Protein AF-X1H510-F1 (afdb_monomer_lite)

Foldseek 3Di:
DDDDALLVDQEAEEEDADPCLVVCLVRRCPPPVRAYEYEYEQVCQVVCVVCCVVVSHVYYQYPLVSVQVVCVVVVHHDDSVVVVVVVVVVVVVVVVVVVVVVVCCVPPVVD

Organism: NCBI:txid412755

Radius of gyration: 20.8 Å; chains: 1; bounding box: 57×29×58 Å

Structure (mmCIF, N/CA/C/O backbone):
data_AF-X1H510-F1
#
_entry.id   AF-X1H510-F1
#
loop_
_atom_site.group_PDB
_atom_site.id
_atom_site.type_symbol
_atom_site.label_atom_id
_atom_site.label_alt_id
_atom_site.label_comp_id
_atom_site.label_asym_id
_atom_site.label_entity_id
_atom_site.label_seq_id
_atom_site.pdbx_PDB_ins_code
_atom_site.Cartn_x
_atom_site.Cartn_y
_atom_site.Cartn_z
_atom_site.occupancy
_atom_site.B_iso_or_equiv
_atom_site.auth_seq_id
_atom_site.auth_comp_id
_atom_site.auth_asym_id
_atom_site.auth_atom_id
_atom_site.pdbx_PDB_model_num
ATOM 1 N N . MET A 1 1 ? -27.495 2.738 19.328 1.00 53.94 1 MET A N 1
ATOM 2 C CA . MET A 1 1 ? -26.050 2.505 19.510 1.00 53.94 1 MET A CA 1
ATOM 3 C C . MET A 1 1 ? -25.424 3.866 19.775 1.00 53.94 1 MET A C 1
ATOM 5 O O . MET A 1 1 ? -25.567 4.733 18.924 1.00 53.94 1 MET A O 1
ATOM 9 N N . LYS A 1 2 ? -24.919 4.124 20.987 1.00 60.75 2 LYS A N 1
ATOM 10 C CA . LYS A 1 2 ? -24.233 5.382 21.322 1.00 60.75 2 LYS A CA 1
ATOM 11 C C . LYS A 1 2 ? -22.744 5.065 21.372 1.00 60.75 2 LYS A C 1
ATOM 13 O O . LYS A 1 2 ? -22.368 4.234 22.185 1.00 60.75 2 LYS A O 1
ATOM 18 N N . PHE A 1 3 ? -21.969 5.685 20.493 1.00 73.12 3 PHE A N 1
ATOM 19 C CA . PHE A 1 3 ? -20.511 5.680 20.557 1.00 73.12 3 PHE A CA 1
ATOM 20 C C . PHE A 1 3 ? -20.093 6.868 21.424 1.00 73.12 3 PHE A C 1
ATOM 22 O O . PHE A 1 3 ? -20.588 7.978 21.206 1.00 73.12 3 PHE A O 1
ATOM 29 N N . LEU A 1 4 ? -19.276 6.619 22.439 1.00 75.88 4 LEU A N 1
ATOM 30 C CA . LEU A 1 4 ? -18.820 7.604 23.414 1.00 75.88 4 LEU A CA 1
ATOM 31 C C . LEU A 1 4 ? -17.374 8.017 23.131 1.00 75.88 4 LEU A C 1
ATOM 33 O O . LEU A 1 4 ? -17.085 9.213 23.136 1.00 75.88 4 LEU A O 1
ATOM 37 N N . ASP A 1 5 ? -16.496 7.054 22.844 1.00 83.25 5 ASP A N 1
ATOM 38 C CA . ASP A 1 5 ? -15.088 7.298 22.519 1.00 83.25 5 ASP A CA 1
ATOM 39 C C . ASP A 1 5 ? -14.492 6.215 21.600 1.00 83.25 5 ASP A C 1
ATOM 41 O O . ASP A 1 5 ? -15.210 5.373 21.057 1.00 83.25 5 ASP A O 1
ATOM 45 N N . ALA A 1 6 ? -13.178 6.274 21.349 1.00 81.62 6 ALA A N 1
ATOM 46 C CA . ALA A 1 6 ? -12.538 5.393 20.378 1.00 81.62 6 ALA A CA 1
ATOM 47 C C . ALA A 1 6 ? -12.363 3.937 20.856 1.00 81.62 6 ALA A C 1
ATOM 49 O O . ALA A 1 6 ? -12.081 3.077 20.021 1.00 81.62 6 ALA A O 1
ATOM 50 N N . ASN A 1 7 ? -12.557 3.634 22.150 1.00 84.12 7 ASN A N 1
ATOM 51 C CA . ASN A 1 7 ? -12.539 2.252 22.654 1.00 84.12 7 ASN A CA 1
ATOM 52 C C . ASN A 1 7 ? -13.755 1.450 22.187 1.00 84.12 7 ASN A C 1
ATOM 54 O O . ASN A 1 7 ? -13.721 0.220 22.178 1.00 84.12 7 ASN A O 1
ATOM 58 N N . ASP A 1 8 ? -14.837 2.132 21.804 1.00 88.00 8 ASP A N 1
ATOM 59 C CA . ASP A 1 8 ? -16.041 1.470 21.305 1.00 88.00 8 ASP A CA 1
ATOM 60 C C . ASP A 1 8 ? -15.822 0.834 19.919 1.00 88.00 8 ASP A C 1
ATOM 62 O O . ASP A 1 8 ? -16.648 0.041 19.457 1.00 88.00 8 ASP A O 1
ATOM 66 N N . PHE A 1 9 ? -14.717 1.168 19.243 1.00 88.56 9 PHE A N 1
ATOM 67 C CA . PHE A 1 9 ? -14.332 0.592 17.961 1.00 88.56 9 PHE A CA 1
ATOM 68 C C . PHE A 1 9 ? -13.207 -0.420 18.150 1.00 88.56 9 PHE A C 1
ATOM 70 O O . PHE A 1 9 ? -12.190 -0.132 18.769 1.00 88.56 9 PHE A O 1
ATOM 77 N N . THR A 1 10 ? -13.353 -1.600 17.547 1.00 90.25 10 THR A N 1
ATOM 78 C CA . THR A 1 10 ? -12.268 -2.591 17.507 1.00 90.25 10 THR A CA 1
ATOM 79 C C . THR A 1 10 ? -11.136 -2.136 16.588 1.00 90.25 10 THR A C 1
ATOM 81 O O . THR A 1 10 ? -9.970 -2.309 16.918 1.00 90.25 10 THR A O 1
ATOM 84 N N . ILE A 1 11 ? -11.484 -1.562 15.431 1.00 92.25 11 ILE A N 1
ATOM 85 C CA . ILE A 1 11 ? -10.543 -1.150 14.386 1.00 92.25 11 ILE A CA 1
ATOM 86 C C . ILE A 1 11 ? -11.040 0.150 13.746 1.00 92.25 11 ILE A C 1
ATOM 88 O O . ILE A 1 11 ? -12.238 0.306 13.496 1.00 92.25 11 ILE A O 1
ATOM 92 N N . VAL A 1 12 ? -10.108 1.040 13.407 1.00 93.06 12 VAL A N 1
ATOM 93 C CA . VAL A 1 12 ? -10.333 2.217 12.563 1.00 93.06 12 VAL A CA 1
ATOM 94 C C . VAL A 1 12 ? -9.619 2.027 11.225 1.00 93.06 12 VAL A C 1
ATOM 96 O O . VAL A 1 12 ? -8.405 1.830 11.172 1.00 93.06 12 VAL A O 1
ATOM 99 N N . LEU A 1 13 ? -10.377 2.108 10.130 1.00 92.88 13 LEU A N 1
ATOM 100 C CA . LEU A 1 13 ? -9.844 2.118 8.768 1.00 92.88 13 LEU A CA 1
ATOM 101 C C . LEU A 1 13 ? -10.059 3.507 8.169 1.00 92.88 13 LEU A C 1
ATOM 103 O O . LEU A 1 13 ? -11.199 3.895 7.915 1.00 92.88 13 LEU A O 1
ATOM 107 N N . ASP A 1 14 ? -8.976 4.245 7.945 1.00 92.25 14 ASP A N 1
ATOM 108 C CA . ASP A 1 14 ? -9.032 5.581 7.349 1.00 92.25 14 ASP A CA 1
ATOM 109 C C . ASP A 1 14 ? -8.680 5.531 5.865 1.00 92.25 14 ASP A C 1
ATOM 111 O O . ASP A 1 14 ? -7.608 5.050 5.507 1.00 92.25 14 ASP A O 1
ATOM 115 N N . PHE A 1 15 ? -9.555 6.052 5.004 1.00 91.88 15 PHE A N 1
ATOM 116 C CA . PHE A 1 15 ? -9.308 6.155 3.567 1.00 91.88 15 PHE A CA 1
ATOM 117 C C . PHE A 1 15 ? -9.224 7.620 3.159 1.00 91.88 15 PHE A C 1
ATOM 119 O O . PHE A 1 15 ? -10.239 8.315 3.114 1.00 91.88 15 PHE A O 1
ATOM 126 N N . THR A 1 16 ? -8.025 8.088 2.814 1.00 89.44 16 THR A N 1
ATO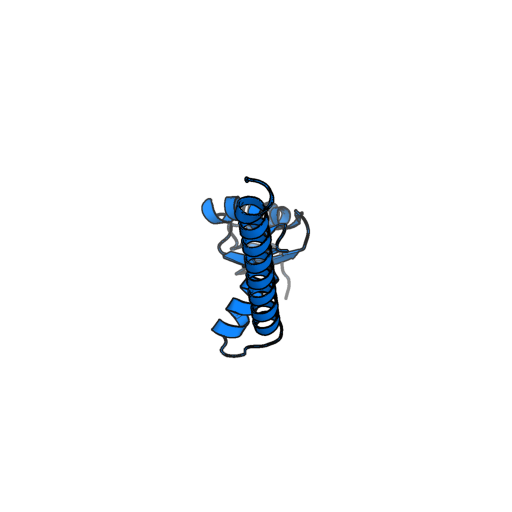M 127 C CA . THR A 1 16 ? -7.813 9.497 2.468 1.00 89.44 16 THR A CA 1
ATOM 128 C C . THR A 1 16 ? -6.693 9.704 1.449 1.00 89.44 16 THR A C 1
ATOM 130 O O . THR A 1 16 ? -5.815 8.867 1.231 1.00 89.44 16 THR A O 1
ATOM 133 N N . ALA A 1 17 ? -6.741 10.860 0.792 1.00 84.75 17 ALA A N 1
ATOM 134 C CA . ALA A 1 17 ? -5.706 11.346 -0.111 1.00 84.75 17 ALA A CA 1
ATOM 135 C C . ALA A 1 17 ? -4.767 12.378 0.543 1.00 84.75 17 ALA A C 1
ATOM 137 O O . ALA A 1 17 ? -3.846 12.859 -0.119 1.00 84.75 17 ALA A O 1
ATOM 138 N N . SER A 1 18 ? -5.000 12.741 1.807 1.00 77.94 18 SER A N 1
ATOM 139 C CA . SER A 1 18 ? -4.309 13.817 2.527 1.00 77.94 18 SER A CA 1
ATOM 140 C C . SER A 1 18 ? -3.444 13.287 3.682 1.00 77.94 18 SER A C 1
ATOM 142 O O . SER A 1 18 ? -3.290 12.085 3.873 1.00 77.94 18 SER A O 1
ATOM 144 N N . ALA A 1 19 ? -2.830 14.200 4.443 1.00 68.44 19 ALA A N 1
ATOM 145 C CA . ALA A 1 19 ? -2.115 13.868 5.679 1.00 68.44 19 ALA A CA 1
ATOM 146 C C . ALA A 1 19 ? -3.058 13.599 6.872 1.00 68.44 19 ALA A C 1
ATOM 148 O O . ALA A 1 19 ? -2.581 13.334 7.976 1.00 68.44 19 ALA A O 1
ATOM 149 N N . ASP A 1 20 ? -4.378 13.645 6.657 1.00 79.19 20 ASP A N 1
ATOM 150 C CA . ASP A 1 20 ? -5.377 13.544 7.724 1.00 79.19 20 ASP A CA 1
ATOM 151 C C . ASP A 1 20 ? -5.378 12.171 8.407 1.00 79.19 20 ASP A C 1
ATOM 153 O O . ASP A 1 20 ? -5.887 12.047 9.509 1.00 79.19 20 ASP A O 1
ATOM 157 N N . SER A 1 21 ? -4.717 11.155 7.855 1.00 81.44 21 SER A N 1
ATOM 158 C CA . SER A 1 21 ? -4.551 9.854 8.519 1.00 81.44 21 SER A CA 1
ATOM 159 C C . SER A 1 21 ? -3.839 9.948 9.866 1.00 81.44 21 SER A C 1
ATOM 161 O O . SER A 1 21 ? -4.115 9.171 10.780 1.00 81.44 21 SER A O 1
ATOM 163 N N . GLN A 1 22 ? -2.971 10.949 10.045 1.00 86.44 22 GLN A N 1
ATOM 164 C CA . GLN A 1 22 ? -2.334 11.214 11.339 1.00 86.44 22 GLN A CA 1
ATOM 165 C C . GLN A 1 22 ? -3.343 11.658 12.407 1.00 86.44 22 GLN A C 1
ATOM 167 O O . GLN A 1 22 ? -3.098 11.476 13.599 1.00 86.44 22 GLN A O 1
ATOM 172 N N . PHE A 1 23 ? -4.493 12.207 12.005 1.00 89.81 23 PHE A N 1
ATOM 173 C CA . PHE A 1 23 ? -5.566 12.556 12.929 1.00 89.81 23 PHE A CA 1
ATOM 174 C C . PHE A 1 23 ? -6.033 11.329 13.714 1.00 89.81 23 PHE A C 1
ATOM 176 O O . PHE A 1 23 ? -6.137 11.391 14.936 1.00 89.81 23 PHE A O 1
ATOM 183 N N . TRP A 1 24 ? -6.230 10.191 13.043 1.00 91.00 24 TRP A N 1
ATOM 184 C CA . TRP A 1 24 ? -6.670 8.956 13.695 1.00 91.00 24 TRP A CA 1
ATOM 185 C C . TRP A 1 24 ? -5.600 8.335 14.590 1.00 91.00 24 TRP A C 1
ATOM 187 O O . TRP A 1 24 ? -5.936 7.724 15.604 1.00 91.00 24 TRP A O 1
ATOM 197 N N . LEU A 1 25 ? -4.318 8.571 14.302 1.00 91.00 25 LEU A N 1
ATOM 198 C CA . LEU A 1 25 ? -3.254 8.233 15.247 1.00 91.00 25 LEU A CA 1
ATOM 199 C C . LEU A 1 25 ? -3.372 9.040 16.538 1.00 91.00 25 LEU A C 1
ATOM 201 O O . LEU A 1 25 ? -3.263 8.477 17.620 1.00 91.00 25 LEU A O 1
ATOM 205 N N . ASN A 1 26 ? -3.637 10.340 16.438 1.00 91.06 26 ASN A N 1
ATOM 206 C CA . ASN A 1 26 ? -3.763 11.198 17.614 1.00 91.06 26 ASN A CA 1
ATOM 207 C C . ASN A 1 26 ? -5.084 10.994 18.366 1.00 91.06 26 ASN A C 1
ATOM 209 O O . ASN A 1 26 ? -5.124 11.189 19.575 1.00 91.06 26 ASN A O 1
ATOM 213 N N . GLN A 1 27 ? -6.158 10.624 17.667 1.00 90.12 27 GLN A N 1
ATOM 214 C CA . GLN A 1 27 ? -7.505 10.572 18.235 1.00 90.12 27 GLN A CA 1
ATOM 215 C C . GLN A 1 27 ? -7.932 9.172 18.696 1.00 90.12 27 GLN A C 1
ATOM 217 O O . GLN A 1 27 ? -8.740 9.066 19.617 1.00 90.12 27 GLN A O 1
ATOM 222 N N . ALA A 1 28 ? -7.412 8.112 18.070 1.00 91.75 28 ALA A N 1
ATOM 223 C CA . ALA A 1 28 ? -7.751 6.728 18.395 1.00 91.75 28 ALA A CA 1
ATOM 224 C C . ALA A 1 28 ? -6.544 5.976 18.973 1.00 91.75 28 ALA A C 1
ATOM 226 O O . ALA A 1 28 ? -6.595 5.523 20.114 1.00 91.75 28 ALA A O 1
ATOM 227 N N . TYR A 1 29 ? -5.429 5.910 18.241 1.00 93.12 29 TYR A N 1
ATOM 228 C CA . TYR A 1 29 ? -4.278 5.104 18.665 1.00 93.12 29 TYR A CA 1
ATOM 229 C C . TYR A 1 29 ? -3.583 5.651 19.924 1.00 93.12 29 TYR A C 1
ATOM 231 O O . TYR A 1 29 ? -3.419 4.934 20.903 1.00 93.12 29 TYR A O 1
ATOM 239 N N . ALA A 1 30 ? -3.182 6.922 19.940 1.00 92.75 30 ALA A N 1
ATOM 240 C CA . ALA A 1 30 ? -2.421 7.501 21.048 1.00 92.75 30 ALA A CA 1
ATOM 241 C C . ALA A 1 30 ? -3.181 7.527 22.397 1.00 92.75 30 ALA A C 1
ATOM 243 O O . ALA A 1 30 ? -2.582 7.152 23.405 1.00 92.75 30 ALA A O 1
ATOM 244 N N . PRO A 1 31 ? -4.461 7.949 22.461 1.00 92.19 31 PRO A N 1
ATOM 245 C CA . PRO A 1 31 ? -5.207 7.996 23.721 1.00 92.19 31 PRO A CA 1
ATOM 246 C C . PRO A 1 31 ? -5.784 6.647 24.161 1.00 92.19 31 PRO A C 1
ATOM 248 O O . PRO A 1 31 ? -5.912 6.424 25.364 1.00 92.19 31 PRO A O 1
ATOM 251 N N . TYR A 1 32 ? -6.145 5.767 23.221 1.00 91.75 32 TYR A N 1
ATOM 252 C CA . TYR A 1 32 ? -6.931 4.563 23.523 1.00 91.75 32 TYR A CA 1
ATOM 253 C C . TYR A 1 32 ? -6.252 3.252 23.117 1.00 91.75 32 TYR A C 1
ATOM 255 O O . TYR A 1 32 ? -6.683 2.182 23.530 1.00 91.75 32 TYR A O 1
ATOM 263 N N . GLY A 1 33 ? -5.180 3.305 22.326 1.00 91.12 33 GLY A N 1
ATOM 264 C CA . GLY A 1 33 ? -4.536 2.110 21.784 1.00 91.12 33 GLY A CA 1
ATOM 265 C C . GLY A 1 33 ? -5.382 1.381 20.738 1.00 91.12 33 GLY A C 1
ATOM 266 O O . GLY A 1 33 ? -5.043 0.258 20.374 1.00 91.12 33 GLY A O 1
ATOM 267 N N . THR A 1 34 ? -6.472 1.989 20.256 1.00 93.50 34 THR A N 1
ATOM 268 C CA . THR A 1 34 ? -7.335 1.400 19.227 1.00 93.50 34 THR A CA 1
ATOM 269 C C . THR A 1 34 ? -6.532 1.138 17.955 1.00 93.50 34 THR A C 1
ATOM 271 O O . THR A 1 34 ? -5.770 1.999 17.509 1.00 93.50 34 THR A O 1
ATOM 274 N N . GLU A 1 35 ? -6.713 -0.037 17.351 1.00 94.50 35 GLU A N 1
ATOM 275 C CA . GLU A 1 35 ? -5.987 -0.425 16.143 1.00 94.50 35 GLU A CA 1
ATOM 276 C C . GLU A 1 35 ? -6.402 0.431 14.938 1.00 94.50 35 GLU A C 1
ATOM 278 O O . GLU A 1 35 ? -7.587 0.558 14.618 1.00 94.50 35 GLU A O 1
ATOM 283 N N . VAL A 1 36 ? -5.414 0.997 14.239 1.00 95.00 36 VAL A N 1
ATOM 284 C CA . VAL A 1 36 ? -5.625 1.859 13.068 1.00 95.00 36 VAL A CA 1
ATOM 285 C C . VAL A 1 36 ? -4.892 1.296 11.852 1.00 95.00 36 VAL A C 1
ATOM 287 O O . VAL A 1 36 ? -3.744 0.863 11.955 1.00 95.00 36 VAL A O 1
ATOM 290 N N . ALA A 1 37 ? -5.533 1.335 10.685 1.00 94.88 37 ALA A N 1
ATOM 291 C CA . ALA A 1 37 ? -4.887 1.109 9.394 1.00 94.88 37 ALA A CA 1
ATOM 292 C C . ALA A 1 37 ? -5.301 2.171 8.375 1.00 94.88 37 ALA A C 1
ATOM 294 O O . ALA A 1 37 ? -6.376 2.769 8.466 1.00 94.88 37 ALA A O 1
ATOM 295 N N . PHE A 1 38 ? -4.430 2.392 7.391 1.00 94.75 38 PHE A N 1
ATOM 296 C CA . PHE A 1 38 ? -4.586 3.463 6.411 1.00 94.75 38 PHE A CA 1
ATOM 297 C C . PHE A 1 38 ? -4.778 2.925 4.997 1.00 94.75 38 PHE A C 1
ATOM 299 O O . PHE A 1 38 ? -3.995 2.110 4.522 1.00 94.75 38 PHE A O 1
ATOM 306 N N . GLY A 1 39 ? -5.783 3.434 4.294 1.00 93.44 39 GLY A N 1
ATOM 307 C CA . GLY A 1 39 ? -5.991 3.289 2.861 1.00 93.44 39 GLY A CA 1
ATOM 308 C C . GLY A 1 39 ? -5.628 4.582 2.140 1.00 93.44 39 GLY A C 1
ATOM 309 O O . GLY A 1 39 ? -6.399 5.540 2.146 1.00 93.44 39 GLY A O 1
ATOM 310 N N . LEU A 1 40 ? -4.452 4.627 1.516 1.00 92.44 40 LEU A N 1
ATOM 311 C CA . LEU A 1 40 ? -3.882 5.875 1.003 1.00 92.44 40 LEU A CA 1
ATOM 312 C C . LEU A 1 40 ? -3.743 5.884 -0.509 1.00 92.44 40 LEU A C 1
ATOM 314 O O . LEU A 1 40 ? -3.588 4.850 -1.161 1.00 92.44 40 LEU A O 1
ATOM 318 N N . THR A 1 41 ? -3.713 7.088 -1.076 1.00 91.44 41 THR A N 1
ATOM 319 C CA . THR A 1 41 ? -3.230 7.281 -2.445 1.00 91.44 41 THR A CA 1
ATOM 320 C C . THR A 1 41 ? -1.758 6.874 -2.559 1.00 91.44 41 THR A C 1
ATOM 322 O O . THR A 1 41 ? -0.996 6.894 -1.587 1.00 91.44 41 THR A O 1
ATOM 325 N N . ALA A 1 42 ? -1.326 6.521 -3.774 1.00 89.50 42 ALA A N 1
ATOM 326 C CA . ALA A 1 42 ? 0.041 6.055 -4.017 1.00 89.50 42 ALA A CA 1
ATOM 327 C C . ALA A 1 42 ? 1.106 7.072 -3.563 1.00 89.50 42 ALA A C 1
ATOM 329 O O . ALA A 1 42 ? 2.150 6.684 -3.053 1.00 89.50 42 ALA A O 1
ATOM 330 N N . VAL A 1 43 ? 0.818 8.372 -3.679 1.00 89.25 43 VAL A N 1
ATOM 331 C CA . VAL A 1 43 ? 1.734 9.452 -3.273 1.00 89.25 43 VAL A CA 1
ATOM 332 C C . VAL A 1 43 ? 1.867 9.605 -1.756 1.00 89.25 43 VAL A C 1
ATOM 334 O O . VAL A 1 43 ? 2.881 10.112 -1.294 1.00 89.25 43 VAL A O 1
ATOM 337 N N . LYS A 1 44 ? 0.863 9.168 -0.985 1.00 90.19 44 LYS A N 1
ATOM 338 C CA . LYS A 1 44 ? 0.838 9.253 0.484 1.00 90.19 44 LYS A CA 1
ATOM 339 C C . LYS A 1 44 ? 1.271 7.980 1.188 1.00 90.19 44 LYS A C 1
ATOM 341 O O . LYS A 1 44 ? 1.643 8.010 2.354 1.00 90.19 44 LYS A O 1
ATOM 346 N N . THR A 1 45 ? 1.274 6.873 0.463 1.00 90.56 45 THR A N 1
ATOM 347 C CA . THR A 1 45 ? 1.702 5.573 0.975 1.00 90.56 45 THR A CA 1
ATOM 348 C C . THR A 1 45 ? 3.122 5.600 1.586 1.00 90.56 45 THR A C 1
ATOM 350 O O . THR A 1 45 ? 3.281 5.052 2.675 1.00 90.56 45 THR A O 1
ATOM 353 N N . PRO A 1 46 ? 4.141 6.269 0.992 1.00 91.12 46 PRO A N 1
ATOM 354 C CA . PRO A 1 46 ? 5.481 6.368 1.586 1.00 91.12 46 PRO A CA 1
ATOM 355 C C . PRO A 1 46 ? 5.496 6.976 2.994 1.00 91.12 46 PRO A C 1
ATOM 357 O O . PRO A 1 46 ? 6.194 6.466 3.868 1.00 91.12 46 PRO A O 1
ATOM 360 N N . ASP A 1 47 ? 4.683 8.010 3.231 1.00 89.00 47 ASP A N 1
ATOM 361 C CA . ASP A 1 47 ? 4.581 8.682 4.532 1.00 89.00 47 ASP A CA 1
ATOM 362 C C . ASP A 1 47 ? 4.081 7.709 5.620 1.00 89.00 47 ASP A C 1
ATOM 364 O O . ASP A 1 47 ? 4.504 7.777 6.775 1.00 89.00 47 ASP A O 1
ATOM 368 N N . ALA A 1 48 ? 3.204 6.766 5.254 1.00 91.25 48 ALA A N 1
ATOM 369 C CA . ALA A 1 48 ? 2.619 5.807 6.188 1.00 91.25 48 ALA A CA 1
ATOM 370 C C . ALA A 1 48 ? 3.584 4.720 6.671 1.00 91.25 48 ALA A C 1
ATOM 372 O O . ALA A 1 48 ? 3.397 4.179 7.763 1.00 91.25 48 ALA A O 1
ATOM 373 N N . TYR A 1 49 ? 4.636 4.415 5.906 1.00 92.62 49 TYR A N 1
ATOM 374 C CA . TYR A 1 49 ? 5.593 3.369 6.272 1.00 92.62 49 TYR A CA 1
ATOM 375 C C . TYR A 1 49 ? 6.339 3.669 7.574 1.00 92.62 49 TYR A C 1
ATOM 377 O O . TYR A 1 49 ? 6.689 2.733 8.297 1.00 92.62 49 TYR A O 1
ATOM 385 N N . ALA A 1 50 ? 6.547 4.946 7.909 1.00 92.94 50 ALA A N 1
ATOM 386 C CA . ALA A 1 50 ? 7.141 5.333 9.186 1.00 92.94 50 ALA A CA 1
ATOM 387 C C . ALA A 1 50 ? 6.265 4.881 10.368 1.00 92.94 50 ALA A C 1
ATOM 389 O O . ALA A 1 50 ? 6.767 4.261 11.304 1.00 92.94 50 ALA A O 1
ATOM 390 N N . TYR A 1 51 ? 4.951 5.107 10.282 1.00 93.19 51 TYR A N 1
ATOM 391 C CA . TYR A 1 51 ? 3.991 4.697 11.312 1.00 93.19 51 TYR A CA 1
ATOM 392 C C . TYR A 1 51 ? 3.818 3.179 11.371 1.00 93.19 51 TYR A C 1
ATOM 394 O O . TYR A 1 51 ? 3.715 2.616 12.459 1.00 93.19 51 TYR A O 1
ATOM 402 N N . TYR A 1 52 ? 3.826 2.509 10.215 1.00 94.00 52 TYR A N 1
ATOM 403 C CA . TYR A 1 52 ? 3.728 1.050 10.148 1.00 94.00 52 TYR A CA 1
ATOM 404 C C . TYR A 1 52 ? 4.943 0.377 10.789 1.00 94.00 52 TYR A C 1
ATOM 406 O O . TYR A 1 52 ? 4.802 -0.504 11.631 1.00 94.00 52 TYR A O 1
ATOM 414 N N . THR A 1 53 ? 6.148 0.848 10.464 1.00 95.38 53 THR A N 1
ATOM 415 C CA . THR A 1 53 ? 7.392 0.295 11.023 1.00 95.38 53 THR A CA 1
ATOM 416 C C . THR A 1 53 ? 7.527 0.589 12.519 1.00 95.38 53 THR A C 1
ATOM 418 O O . THR A 1 53 ? 8.066 -0.227 13.260 1.00 95.38 53 THR A O 1
ATOM 421 N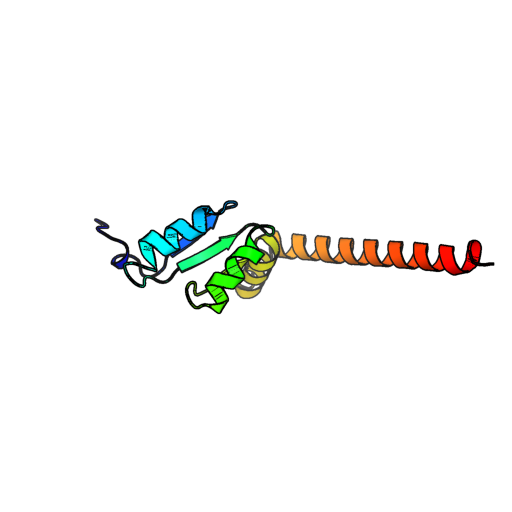 N . ALA A 1 54 ? 7.005 1.730 12.982 1.00 94.50 54 ALA A N 1
ATOM 422 C CA . ALA A 1 54 ? 6.932 2.069 14.401 1.00 94.50 54 ALA A CA 1
ATOM 423 C C . ALA A 1 54 ? 5.859 1.271 15.175 1.00 94.50 54 ALA A C 1
ATOM 425 O O . ALA A 1 54 ? 5.755 1.427 16.390 1.00 94.50 54 ALA A O 1
ATOM 426 N N . GLY A 1 55 ? 5.051 0.446 14.496 1.00 93.44 55 GLY A N 1
ATOM 427 C CA . GLY A 1 55 ? 3.963 -0.324 15.103 1.00 93.44 55 GLY A CA 1
ATOM 428 C C . GLY A 1 55 ? 2.747 0.516 15.503 1.00 93.44 55 GLY A C 1
ATOM 429 O O . GLY A 1 55 ? 1.910 0.044 16.262 1.00 93.44 55 GLY A O 1
ATOM 430 N N . GLN A 1 56 ? 2.645 1.757 15.015 1.00 94.12 56 GLN A N 1
ATOM 431 C CA . GLN A 1 56 ? 1.543 2.669 15.341 1.00 94.12 56 GLN A CA 1
ATOM 432 C C . GLN A 1 56 ? 0.288 2.421 14.495 1.00 94.12 56 GLN A C 1
ATOM 434 O O . GLN A 1 56 ? -0.810 2.805 14.883 1.00 94.12 56 GLN A O 1
ATOM 439 N N . ILE A 1 57 ? 0.451 1.787 13.334 1.00 95.44 57 ILE A N 1
ATOM 440 C CA . ILE A 1 57 ? -0.645 1.275 12.510 1.00 95.44 57 ILE A CA 1
ATOM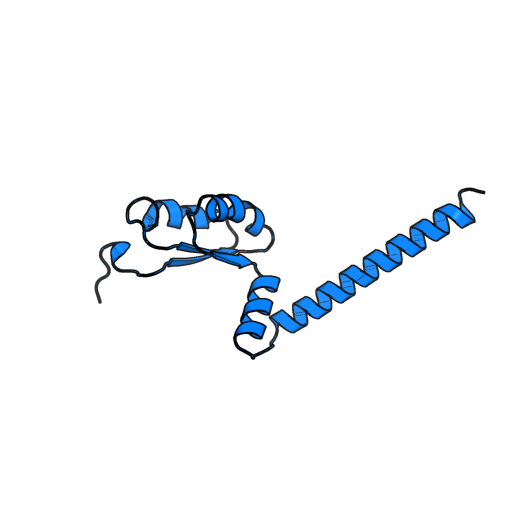 441 C C . ILE A 1 57 ? -0.383 -0.192 12.190 1.00 95.44 57 ILE A C 1
ATOM 443 O O . ILE A 1 57 ? 0.768 -0.589 12.003 1.00 95.44 57 ILE A O 1
ATOM 447 N N . PHE A 1 58 ? -1.441 -0.992 12.077 1.00 94.94 58 PHE A N 1
ATOM 448 C CA . PHE A 1 58 ? -1.306 -2.430 11.817 1.00 94.94 58 PHE A CA 1
ATOM 449 C C . PHE A 1 58 ? -1.274 -2.777 10.323 1.00 94.94 58 PHE A C 1
ATOM 451 O O . PHE A 1 58 ? -0.957 -3.910 9.960 1.00 94.94 58 PHE A O 1
ATOM 458 N N . GLY A 1 59 ? -1.604 -1.833 9.437 1.00 93.50 59 GLY A N 1
ATOM 459 C CA . GLY A 1 59 ? -1.662 -2.105 8.005 1.00 93.50 59 GLY A CA 1
ATOM 460 C C . GLY A 1 59 ? -1.764 -0.868 7.123 1.00 93.50 59 GLY A C 1
ATOM 461 O O . GLY A 1 59 ? -2.228 0.195 7.543 1.00 93.50 59 GLY A O 1
ATOM 462 N N . ILE A 1 60 ? -1.339 -1.046 5.872 1.00 93.94 60 ILE A N 1
ATOM 463 C CA . ILE A 1 60 ? -1.454 -0.056 4.803 1.00 93.94 60 ILE A CA 1
ATOM 464 C C . ILE A 1 60 ? -2.120 -0.728 3.600 1.00 93.94 60 ILE A C 1
ATOM 466 O O . ILE A 1 60 ? -1.622 -1.728 3.083 1.00 93.94 60 ILE A O 1
ATOM 470 N N . LEU A 1 61 ? -3.230 -0.164 3.133 1.00 93.44 61 LEU A N 1
ATOM 471 C CA . LEU A 1 61 ? -3.863 -0.518 1.870 1.00 93.44 61 LEU A CA 1
ATOM 472 C C . LEU A 1 61 ? -3.458 0.519 0.820 1.00 93.44 61 LEU A C 1
ATOM 474 O O . LEU A 1 61 ? -4.021 1.609 0.726 1.00 93.44 61 LEU A O 1
ATOM 478 N N . GLU A 1 62 ? -2.429 0.184 0.045 1.00 89.88 62 GLU A N 1
ATOM 479 C CA . GLU A 1 62 ? -1.890 1.069 -0.989 1.00 89.88 62 GLU A CA 1
ATOM 480 C C . GLU A 1 62 ? -2.868 1.159 -2.171 1.00 89.88 62 GLU A C 1
ATOM 482 O O . GLU A 1 62 ? -3.065 0.163 -2.845 1.00 89.88 62 GLU A O 1
ATOM 487 N N . SER A 1 63 ? -3.440 2.321 -2.482 1.00 90.88 63 SER A N 1
ATOM 488 C CA . SER A 1 63 ? -4.215 2.648 -3.701 1.00 90.88 63 SER A CA 1
ATOM 489 C C . SER A 1 63 ? -4.563 1.483 -4.671 1.00 90.88 63 SER A C 1
ATOM 491 O O . SER A 1 63 ? -5.354 0.603 -4.334 1.00 90.88 63 SER A O 1
ATOM 493 N N . LEU A 1 64 ? -4.023 1.476 -5.901 1.00 93.62 64 LEU A N 1
ATOM 494 C CA . LEU A 1 64 ? -4.347 0.477 -6.929 1.00 93.62 64 LEU A CA 1
ATOM 495 C C . LEU A 1 64 ? -3.756 -0.908 -6.622 1.00 93.62 64 LEU A C 1
ATOM 497 O O . LEU A 1 64 ? -4.427 -1.920 -6.808 1.00 93.62 64 LEU A O 1
ATOM 501 N N . LYS A 1 65 ? -2.509 -0.959 -6.144 1.00 92.38 65 LYS A N 1
ATOM 502 C CA . LYS A 1 65 ? -1.790 -2.214 -5.880 1.00 92.38 65 LYS A CA 1
ATOM 503 C C . LYS A 1 65 ? -2.418 -3.006 -4.734 1.00 92.38 65 LYS A C 1
ATOM 505 O O . LYS A 1 65 ? -2.674 -4.194 -4.888 1.00 92.38 65 LYS A O 1
AT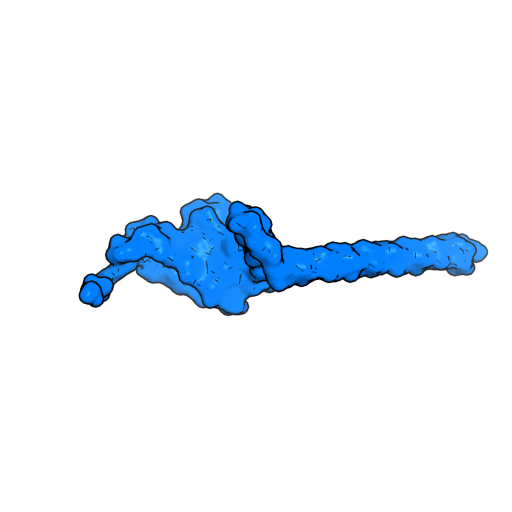OM 510 N N . GLY A 1 66 ? -2.703 -2.352 -3.617 1.00 93.12 66 GLY A N 1
ATOM 511 C CA . GLY A 1 66 ? -3.399 -2.914 -2.463 1.00 93.12 66 GLY A CA 1
ATOM 512 C C . GLY A 1 66 ? -4.833 -3.315 -2.796 1.00 93.12 66 GLY A C 1
ATOM 513 O O . GLY A 1 66 ? -5.257 -4.400 -2.407 1.00 93.12 66 GLY A O 1
ATOM 514 N N . ALA A 1 67 ? -5.555 -2.523 -3.600 1.00 93.56 67 ALA A N 1
ATOM 515 C CA . ALA A 1 67 ? -6.866 -2.932 -4.108 1.00 93.56 67 ALA A CA 1
ATOM 516 C C . ALA A 1 67 ? -6.781 -4.202 -4.978 1.00 93.56 67 ALA A C 1
ATOM 518 O O . ALA A 1 67 ? -7.588 -5.114 -4.813 1.00 93.56 67 ALA A O 1
ATOM 519 N N . ALA A 1 68 ? -5.778 -4.308 -5.855 1.00 95.81 68 ALA A N 1
ATOM 520 C CA . ALA A 1 68 ? -5.569 -5.495 -6.684 1.00 95.81 68 ALA A CA 1
ATOM 521 C C . ALA A 1 68 ? -5.182 -6.723 -5.849 1.00 95.81 68 ALA A C 1
ATOM 523 O O . ALA A 1 68 ? -5.718 -7.809 -6.055 1.00 95.81 68 ALA A O 1
ATOM 524 N N . GLN A 1 69 ? -4.291 -6.553 -4.869 1.00 94.81 69 GLN A N 1
ATOM 525 C CA . GLN A 1 69 ? -3.931 -7.609 -3.922 1.00 94.81 69 GLN A CA 1
ATOM 526 C C . GLN A 1 69 ? -5.151 -8.085 -3.131 1.00 94.81 69 GLN A C 1
ATOM 528 O O . GLN A 1 69 ? -5.315 -9.288 -2.947 1.00 94.81 69 GLN A O 1
ATOM 533 N N . TYR A 1 70 ? -6.029 -7.168 -2.718 1.00 94.31 70 TYR A N 1
ATOM 534 C CA . TYR A 1 70 ? -7.277 -7.510 -2.047 1.00 94.31 70 TYR A CA 1
ATOM 535 C C . TYR A 1 70 ? -8.228 -8.295 -2.961 1.00 94.31 70 TYR A C 1
ATOM 537 O O . TYR A 1 70 ? -8.715 -9.347 -2.556 1.00 94.31 70 TYR A O 1
ATOM 545 N N . GLU A 1 71 ? -8.447 -7.845 -4.203 1.00 96.38 71 GLU A N 1
ATOM 546 C CA . GLU A 1 71 ? -9.252 -8.564 -5.206 1.00 96.38 71 GLU A CA 1
ATOM 547 C C . GLU A 1 71 ? -8.744 -10.002 -5.433 1.00 96.38 71 GLU A C 1
ATOM 549 O O . GLU A 1 71 ? -9.542 -10.943 -5.487 1.00 96.38 71 GLU A O 1
ATOM 554 N N . VAL A 1 72 ? -7.421 -10.189 -5.520 1.00 96.44 72 VAL A N 1
ATOM 555 C CA . VAL A 1 72 ? -6.793 -11.518 -5.628 1.00 96.44 72 VAL A CA 1
ATOM 556 C C . VAL A 1 72 ? -6.999 -12.331 -4.350 1.00 96.44 72 VAL A C 1
ATOM 558 O O . VAL A 1 72 ? -7.385 -13.495 -4.433 1.00 96.44 72 VAL A O 1
ATOM 561 N N . LEU A 1 73 ? -6.799 -11.726 -3.175 1.00 97.00 73 LEU A N 1
ATOM 562 C CA . LEU A 1 73 ? -6.938 -12.387 -1.874 1.00 97.00 73 LEU A CA 1
ATOM 563 C C . LEU A 1 73 ? -8.343 -12.969 -1.669 1.00 97.00 73 LEU A C 1
ATOM 565 O O . LEU A 1 73 ? -8.489 -14.063 -1.126 1.00 97.00 73 LEU A O 1
ATOM 569 N N . ILE A 1 74 ? -9.376 -12.265 -2.136 1.00 97.38 74 ILE A N 1
ATOM 570 C CA . ILE A 1 74 ? -10.769 -12.722 -2.047 1.00 97.38 74 ILE A CA 1
ATOM 571 C C . ILE A 1 74 ? -11.216 -13.570 -3.251 1.00 97.38 74 ILE A C 1
ATOM 573 O O . ILE A 1 74 ? -12.401 -13.888 -3.359 1.00 97.38 74 ILE A O 1
ATOM 577 N N . ASN A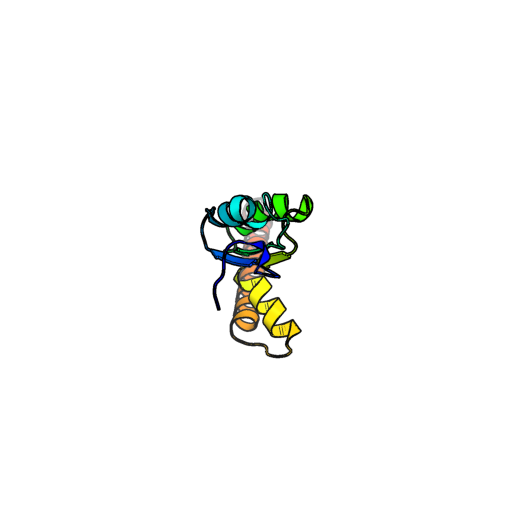 1 75 ? -10.302 -13.938 -4.157 1.00 97.25 75 ASN A N 1
ATOM 578 C CA . ASN A 1 75 ? -10.572 -14.683 -5.394 1.00 97.25 75 ASN A CA 1
ATOM 579 C C . ASN A 1 75 ? -11.631 -14.026 -6.303 1.00 97.25 75 ASN A C 1
ATOM 581 O O . ASN A 1 75 ? -12.435 -14.709 -6.942 1.00 97.25 75 ASN A O 1
ATOM 585 N N . ARG A 1 76 ? -11.655 -12.690 -6.363 1.00 97.38 76 ARG A N 1
ATOM 586 C CA . ARG A 1 76 ? -12.560 -11.912 -7.226 1.00 97.38 76 ARG A CA 1
ATOM 587 C C . ARG A 1 76 ? -11.774 -10.841 -7.985 1.00 97.38 76 ARG A C 1
ATOM 589 O O . ARG A 1 76 ? -11.912 -9.659 -7.670 1.00 97.38 76 ARG A O 1
ATOM 596 N N . PRO A 1 77 ? -10.950 -11.234 -8.976 1.00 95.38 77 PRO A N 1
ATOM 597 C CA . PRO A 1 77 ? -10.204 -10.281 -9.787 1.00 95.38 77 PRO A CA 1
ATOM 598 C C . PRO A 1 77 ? -11.168 -9.347 -10.526 1.00 95.38 77 PRO A C 1
ATOM 600 O O . PRO A 1 77 ? -12.114 -9.795 -11.179 1.00 95.38 77 PRO A O 1
ATOM 603 N N . GLY A 1 78 ? -10.928 -8.046 -10.414 1.00 95.38 78 GLY A N 1
ATOM 604 C CA . GLY A 1 78 ? -11.829 -7.005 -10.877 1.00 95.38 78 GLY A CA 1
ATOM 605 C C . GLY A 1 78 ? -11.093 -5.897 -11.615 1.00 95.38 78 GLY A C 1
ATOM 606 O O . GLY A 1 78 ? -10.278 -6.141 -12.510 1.00 95.38 78 GLY A O 1
ATOM 607 N N . ILE A 1 79 ? -11.455 -4.657 -11.299 1.00 96.44 79 ILE A N 1
ATOM 608 C CA . ILE A 1 79 ? -10.916 -3.478 -11.980 1.00 96.44 79 ILE A CA 1
ATOM 609 C C . ILE A 1 79 ? -9.494 -3.168 -11.518 1.00 96.44 79 ILE A C 1
ATOM 611 O O . ILE A 1 79 ? -8.698 -2.678 -12.319 1.00 96.44 79 ILE A O 1
ATOM 615 N N . ALA A 1 80 ? -9.155 -3.474 -10.263 1.00 94.38 80 ALA A N 1
ATOM 616 C CA . ALA A 1 80 ? -7.845 -3.151 -9.724 1.00 94.38 80 ALA A CA 1
ATOM 617 C C . ALA A 1 80 ? -6.770 -4.081 -10.298 1.00 94.38 80 ALA A C 1
ATOM 619 O O . ALA A 1 80 ? -5.732 -3.598 -10.750 1.00 94.38 80 ALA A O 1
ATOM 620 N N . VAL A 1 81 ? -7.044 -5.388 -10.384 1.00 96.31 81 VAL A N 1
ATOM 621 C CA . VAL A 1 81 ? -6.144 -6.363 -11.029 1.00 96.31 81 VAL A CA 1
ATOM 622 C C . VAL A 1 81 ? -5.904 -6.008 -12.498 1.00 96.31 81 VAL A C 1
ATOM 624 O O . VAL A 1 81 ? -4.757 -5.924 -12.927 1.00 96.31 81 VAL A O 1
ATOM 627 N N . LYS A 1 82 ? -6.960 -5.683 -13.256 1.00 95.50 82 LYS A N 1
ATOM 628 C CA . LYS A 1 82 ? -6.816 -5.229 -14.653 1.00 95.50 82 LYS A CA 1
ATOM 629 C C . LYS A 1 82 ? -5.997 -3.941 -14.771 1.00 95.50 82 LYS A C 1
ATOM 631 O O . LYS A 1 82 ? -5.213 -3.786 -15.705 1.00 95.50 82 LYS A O 1
ATOM 636 N N . GLY A 1 83 ? -6.185 -3.008 -13.836 1.00 94.50 83 GLY A N 1
ATOM 637 C CA . GLY A 1 83 ? -5.401 -1.778 -13.770 1.00 94.50 83 GLY A CA 1
ATOM 638 C C . GLY A 1 83 ? -3.916 -2.047 -13.515 1.00 94.50 83 GLY A C 1
ATOM 639 O O . GLY A 1 83 ? -3.069 -1.408 -14.139 1.00 94.50 83 GLY A O 1
ATOM 640 N N . MET A 1 84 ? -3.599 -3.017 -12.653 1.00 95.12 84 MET A N 1
ATOM 641 C CA . MET A 1 84 ? -2.222 -3.447 -12.403 1.00 95.12 84 MET A CA 1
ATOM 642 C C . MET A 1 84 ? -1.578 -4.062 -13.647 1.00 95.12 84 MET A C 1
ATOM 644 O O . MET A 1 84 ? -0.466 -3.665 -13.986 1.00 95.12 84 MET A O 1
ATOM 648 N N . ASP A 1 85 ? -2.282 -4.932 -14.377 1.00 93.81 85 ASP A N 1
ATOM 649 C CA . ASP A 1 85 ? -1.773 -5.509 -15.632 1.00 93.81 85 ASP A CA 1
ATOM 650 C C . ASP A 1 85 ? -1.422 -4.417 -16.655 1.00 93.81 85 ASP A C 1
ATOM 652 O O . ASP A 1 85 ? -0.342 -4.424 -17.256 1.00 93.81 85 ASP A O 1
ATOM 656 N N . ALA A 1 86 ? -2.307 -3.426 -16.815 1.00 94.31 86 ALA A N 1
ATOM 657 C CA . ALA A 1 86 ? -2.073 -2.293 -17.704 1.00 94.31 86 ALA A CA 1
ATOM 658 C C . ALA A 1 86 ? -0.859 -1.454 -17.267 1.00 94.31 86 ALA A C 1
ATOM 660 O O . ALA A 1 86 ? -0.031 -1.091 -18.107 1.00 94.31 86 ALA A O 1
ATOM 661 N N . GLN A 1 87 ? -0.713 -1.176 -15.963 1.00 93.38 87 GLN A N 1
ATOM 662 C CA . GLN A 1 87 ? 0.465 -0.476 -15.450 1.00 93.38 87 GLN A CA 1
ATOM 663 C C . GLN A 1 87 ? 1.747 -1.274 -15.694 1.00 93.38 87 GLN A C 1
ATOM 665 O O . GLN A 1 87 ? 2.727 -0.698 -16.165 1.00 93.38 87 GLN A O 1
ATOM 670 N N . SER A 1 88 ? 1.766 -2.580 -15.428 1.00 93.31 88 SER A N 1
ATOM 671 C CA . SER A 1 88 ? 2.940 -3.428 -15.655 1.00 93.31 88 SER A CA 1
ATOM 672 C C . SER A 1 88 ? 3.369 -3.436 -17.125 1.00 93.31 88 SER A C 1
ATOM 674 O O . SER A 1 88 ? 4.555 -3.268 -17.417 1.00 93.31 88 SER A O 1
ATOM 676 N N . MET A 1 89 ? 2.418 -3.536 -18.058 1.00 96.31 89 MET A N 1
ATOM 677 C CA . MET A 1 89 ? 2.710 -3.463 -19.494 1.00 96.31 89 MET A CA 1
ATOM 678 C C . MET A 1 89 ? 3.247 -2.094 -19.920 1.00 96.31 89 MET A C 1
ATOM 680 O O . MET A 1 89 ? 4.197 -2.026 -20.703 1.00 96.31 89 MET A O 1
ATOM 684 N N . ALA A 1 90 ? 2.698 -1.002 -19.380 1.00 96.62 90 ALA A N 1
ATOM 685 C CA . ALA A 1 90 ? 3.208 0.342 -19.645 1.00 96.62 90 ALA A CA 1
ATOM 686 C C . ALA A 1 90 ? 4.655 0.513 -19.149 1.00 96.62 90 ALA A C 1
ATOM 688 O O . ALA A 1 90 ? 5.494 1.050 -19.872 1.00 96.62 90 ALA A O 1
ATOM 689 N N . HIS A 1 91 ? 4.982 0.001 -17.957 1.00 96.06 91 HIS A N 1
ATOM 690 C CA . HIS A 1 91 ? 6.352 0.041 -17.436 1.00 96.06 91 HIS A CA 1
ATOM 691 C C . HIS A 1 91 ? 7.323 -0.743 -18.327 1.00 96.06 91 HIS A C 1
ATOM 693 O O . HIS A 1 91 ? 8.392 -0.230 -18.662 1.00 96.06 91 HIS A O 1
ATOM 699 N N . LEU A 1 92 ? 6.947 -1.947 -18.770 1.00 97.06 92 LEU A N 1
ATOM 700 C CA . LEU A 1 92 ? 7.764 -2.738 -19.696 1.00 97.06 92 LEU A CA 1
ATOM 701 C C . LEU A 1 92 ? 7.992 -2.015 -21.027 1.00 97.06 92 LEU A C 1
ATOM 703 O O . LEU A 1 92 ? 9.109 -2.017 -21.546 1.00 97.06 92 LEU A O 1
ATOM 707 N N . TYR A 1 93 ? 6.962 -1.354 -21.556 1.00 97.69 93 TYR A N 1
ATOM 708 C CA . TYR A 1 93 ? 7.078 -0.553 -22.770 1.00 97.69 93 TYR A CA 1
ATOM 709 C C . TYR A 1 93 ? 8.094 0.588 -22.612 1.00 97.69 93 TYR A C 1
ATOM 711 O O . TYR A 1 93 ? 8.988 0.729 -23.448 1.00 97.69 93 TYR A O 1
ATOM 719 N N . TYR A 1 94 ? 8.025 1.354 -21.516 1.00 97.69 94 TYR A N 1
ATOM 720 C CA . TYR A 1 94 ? 8.997 2.420 -21.248 1.00 97.69 94 TYR A CA 1
ATOM 721 C C . TYR A 1 94 ? 10.425 1.891 -21.100 1.00 97.69 94 TYR A C 1
ATOM 723 O O . TYR A 1 94 ? 11.348 2.481 -21.662 1.00 97.69 94 TYR A O 1
ATOM 731 N N . ILE A 1 95 ? 10.618 0.762 -20.412 1.00 97.62 95 ILE A N 1
ATOM 732 C CA . ILE A 1 95 ? 11.931 0.107 -20.316 1.00 97.62 95 ILE A CA 1
ATOM 733 C C . ILE A 1 95 ? 12.451 -0.252 -21.715 1.00 97.62 95 ILE A C 1
ATOM 735 O O . ILE A 1 95 ? 13.603 0.041 -22.033 1.00 97.62 95 ILE A O 1
ATOM 739 N N . GLY A 1 96 ? 11.602 -0.819 -22.577 1.00 97.75 96 GLY A N 1
ATOM 740 C CA . GLY A 1 96 ? 11.957 -1.138 -23.962 1.00 97.75 96 GLY A CA 1
ATOM 741 C C . GLY A 1 96 ? 12.384 0.091 -24.769 1.00 97.75 96 GLY A C 1
ATOM 742 O O . GLY A 1 96 ? 13.409 0.054 -25.452 1.00 97.75 96 GLY A O 1
ATOM 743 N N . LEU A 1 97 ? 11.655 1.204 -24.646 1.00 97.12 97 LEU A N 1
ATOM 744 C CA . LEU A 1 97 ? 12.019 2.467 -25.295 1.00 97.12 97 LEU A CA 1
ATOM 745 C C . LEU A 1 97 ? 13.359 3.016 -24.791 1.00 97.12 97 LEU A C 1
ATOM 747 O O . LEU A 1 97 ? 14.181 3.443 -25.598 1.00 97.12 97 LEU A O 1
ATOM 751 N N . ILE A 1 98 ? 13.609 2.974 -23.479 1.00 96.69 98 ILE A N 1
ATOM 752 C CA . ILE A 1 98 ? 14.884 3.415 -22.890 1.00 96.69 98 ILE A CA 1
ATOM 753 C C . ILE A 1 98 ? 16.042 2.568 -23.431 1.00 96.69 98 ILE A C 1
ATOM 755 O O . ILE A 1 98 ? 17.075 3.114 -23.817 1.00 96.69 98 ILE A O 1
ATOM 759 N N . LEU A 1 99 ? 15.869 1.245 -23.514 1.00 96.75 99 LEU A N 1
ATOM 760 C CA . LEU A 1 99 ? 16.878 0.351 -24.085 1.00 96.75 99 LEU A CA 1
ATOM 761 C C . LEU A 1 99 ? 17.146 0.665 -25.560 1.00 96.75 99 LEU A C 1
ATOM 763 O O . LEU A 1 99 ? 18.308 0.761 -25.951 1.00 96.75 99 LEU A O 1
ATOM 767 N N . LEU A 1 100 ? 16.102 0.886 -26.365 1.00 96.00 100 LEU A N 1
ATOM 768 C CA . LEU A 1 100 ? 16.248 1.286 -27.769 1.00 96.00 100 LEU A CA 1
ATOM 769 C C . LEU A 1 100 ? 17.004 2.613 -27.914 1.00 96.00 100 LEU A C 1
ATOM 771 O O . LEU A 1 100 ? 17.924 2.706 -28.730 1.00 96.00 100 LEU A O 1
ATOM 775 N N . CYS A 1 101 ? 16.668 3.619 -27.103 1.00 94.94 101 CYS A N 1
ATOM 776 C CA . CYS A 1 101 ? 17.373 4.901 -27.077 1.00 94.94 101 CYS A CA 1
ATOM 777 C C . CYS A 1 101 ? 18.852 4.733 -26.711 1.00 94.94 101 CYS A C 1
ATOM 779 O O . CYS A 1 101 ? 19.716 5.297 -27.383 1.00 94.94 101 CYS A O 1
ATOM 781 N N . ASN A 1 102 ? 19.152 3.915 -25.699 1.00 95.38 102 ASN A N 1
ATOM 782 C CA . ASN A 1 102 ? 20.525 3.630 -25.293 1.00 95.38 102 ASN A CA 1
ATOM 783 C C . ASN A 1 102 ? 21.304 2.921 -26.409 1.00 95.38 102 ASN A C 1
ATOM 785 O O . ASN A 1 102 ? 22.421 3.324 -26.724 1.00 95.38 102 ASN A O 1
ATOM 789 N N . VAL A 1 103 ? 20.716 1.915 -27.065 1.00 94.38 103 VAL A N 1
ATOM 790 C CA . VAL A 1 103 ? 21.348 1.224 -28.204 1.00 94.38 103 VAL A CA 1
ATOM 791 C C . VAL A 1 103 ? 21.638 2.203 -29.341 1.00 94.38 103 VAL A C 1
ATOM 793 O O . VAL A 1 103 ? 22.759 2.233 -29.846 1.00 94.38 103 VAL A O 1
ATOM 796 N N . LYS A 1 104 ? 20.669 3.051 -29.711 1.00 93.62 104 LYS A N 1
ATOM 797 C CA . LYS A 1 104 ? 20.853 4.088 -30.738 1.00 93.62 104 LYS A CA 1
ATOM 798 C C . LYS A 1 104 ? 21.991 5.044 -30.376 1.00 93.62 104 LYS A C 1
ATOM 800 O O . LYS A 1 104 ? 22.832 5.313 -31.228 1.00 93.62 104 LYS A O 1
ATOM 805 N N . TYR A 1 105 ? 22.060 5.509 -29.129 1.00 90.06 105 TYR A N 1
ATOM 806 C CA . TYR A 1 105 ? 23.149 6.364 -28.646 1.00 90.06 105 TYR A CA 1
ATOM 807 C C . TYR A 1 105 ? 24.526 5.700 -28.817 1.00 90.06 105 TYR A C 1
ATOM 809 O O . TYR A 1 105 ? 25.435 6.288 -29.401 1.00 90.06 105 TYR A O 1
ATOM 817 N N . PHE A 1 106 ? 24.682 4.445 -28.383 1.00 89.06 106 PHE A N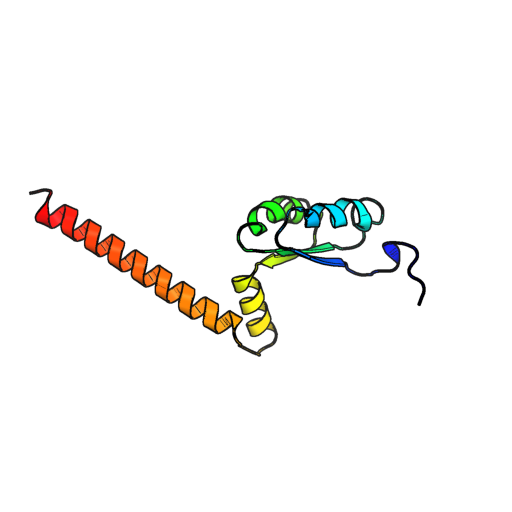 1
ATOM 818 C CA . PHE A 1 106 ? 25.973 3.753 -28.459 1.00 89.06 106 PHE A CA 1
ATOM 819 C C . PHE A 1 106 ? 26.385 3.348 -29.880 1.00 89.06 106 PHE A C 1
ATOM 821 O O . PHE A 1 106 ? 27.578 3.326 -30.170 1.00 89.06 106 PHE A O 1
ATOM 828 N N . VAL A 1 107 ? 25.431 3.029 -30.759 1.00 88.31 107 VAL A N 1
ATOM 829 C CA . VAL A 1 107 ? 25.715 2.569 -32.131 1.00 88.31 107 VAL A CA 1
ATOM 830 C C . VAL A 1 107 ? 25.887 3.731 -33.114 1.00 88.31 107 VAL A C 1
ATOM 832 O O . VAL A 1 107 ? 26.708 3.630 -34.024 1.00 88.31 107 VAL A O 1
ATOM 835 N N . VAL A 1 108 ? 25.118 4.815 -32.958 1.00 77.19 108 VAL A N 1
ATOM 836 C CA . VAL A 1 108 ? 25.043 5.913 -33.941 1.00 77.19 108 VAL A CA 1
ATOM 837 C C . VAL A 1 108 ? 25.852 7.138 -33.522 1.00 77.19 108 VAL A C 1
ATOM 839 O O . VAL A 1 108 ? 26.493 7.742 -34.371 1.00 77.19 108 VAL A O 1
ATOM 842 N N . GLU A 1 109 ? 25.825 7.523 -32.243 1.00 64.12 109 GLU A N 1
ATOM 843 C CA . GLU A 1 109 ? 26.426 8.786 -31.774 1.00 64.12 109 GLU A CA 1
ATOM 844 C C . GLU A 1 109 ? 27.814 8.618 -31.141 1.00 64.12 109 GLU A C 1
ATOM 846 O O . GLU A 1 109 ? 28.551 9.593 -31.033 1.00 64.12 109 GLU A O 1
ATOM 851 N N . LYS A 1 110 ? 28.195 7.403 -30.723 1.00 53.91 110 LYS A N 1
ATOM 852 C CA . LYS A 1 110 ? 29.507 7.125 -30.104 1.00 53.91 110 LYS A CA 1
ATOM 853 C C . LYS A 1 110 ? 30.557 6.554 -31.069 1.00 53.91 110 LYS A C 1
ATOM 855 O O . LYS A 1 110 ? 31.560 5.997 -30.619 1.00 53.91 110 LYS A O 1
ATOM 860 N N . ARG A 1 111 ? 30.316 6.695 -32.374 1.00 50.12 111 ARG A N 1
ATOM 861 C CA . ARG A 1 111 ? 31.274 6.459 -33.458 1.00 50.12 111 ARG A CA 1
ATOM 862 C C . ARG A 1 111 ? 31.671 7.800 -34.059 1.00 50.12 111 ARG A C 1
ATOM 864 O O . ARG A 1 111 ? 32.873 7.953 -34.354 1.00 50.12 111 ARG A O 1
#

Secondary structure (DSSP, 8-state):
----SGGG-SEEEEEESSTTHHHHIIIIIHHH--EEEEEE-TTTHHHHHHHHHTTS-SEEEEHHHHHHHHHHHTT---HHHHHHHHHHHHHHHHHHHHHHHHHHIIIII--

pLDDT: mean 90.36, std 9.07, range [50.12, 97.75]

Sequence (111 aa):
MKFLDANDFTIVLDFTASADSQFWLNQAYAPYGTEVAFGLTAVKTPDAYAYYTAGQIFGILESLKGAAQYEVLINRPGIAVKGMDAQSMAHLYYIGLILLCNVKYFVVEKR